Protein AF-A0A5R9IRK0-F1 (afdb_monomer)

Solvent-accessible surface area (backbone atoms only — not comparable to full-atom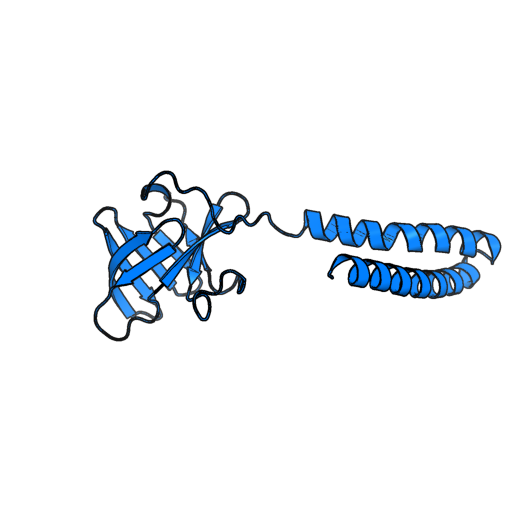 values): 8850 Å² total; per-residue (Å²): 118,68,67,63,55,51,54,54,50,52,53,53,51,31,54,54,38,33,54,53,38,29,58,54,23,34,80,76,62,36,65,72,57,9,50,54,52,14,53,53,49,32,58,46,50,62,52,49,52,52,50,49,45,64,74,64,53,72,60,67,40,75,71,47,88,70,92,50,69,73,80,70,46,42,46,26,40,43,96,69,35,38,40,36,37,45,92,86,37,35,34,44,36,37,45,88,94,43,78,47,58,35,40,48,48,76,59,88,40,34,35,41,45,49,54,79,80,91,61,92,63,54,41,34,33,39,30,28,47,77,91,39,61,33,38,35,54,61,37,67,94,71,39,88,84,60,81,53,83,92,43,40,30,37,62,55,78,79,131

Structure (mmCIF, N/CA/C/O backbone):
data_AF-A0A5R9IRK0-F1
#
_entry.id   AF-A0A5R9IRK0-F1
#
loop_
_atom_site.group_PDB
_atom_site.id
_atom_site.type_symbol
_atom_site.label_atom_id
_atom_site.label_alt_id
_atom_site.label_comp_id
_atom_site.label_asym_id
_atom_site.label_entity_id
_atom_site.label_seq_id
_atom_site.pdbx_PDB_ins_code
_atom_site.Cartn_x
_atom_site.Cartn_y
_atom_site.Cartn_z
_atom_site.occupancy
_atom_site.B_iso_or_equiv
_atom_site.auth_seq_id
_atom_site.auth_comp_id
_atom_site.auth_asym_id
_atom_site.auth_atom_id
_atom_site.pdbx_PDB_model_num
ATOM 1 N N . MET A 1 1 ? 4.739 4.585 26.573 1.00 52.75 1 MET A N 1
ATOM 2 C CA . MET A 1 1 ? 4.130 5.922 26.791 1.00 52.75 1 MET A CA 1
ATOM 3 C C . MET A 1 1 ? 2.705 6.057 26.235 1.00 52.75 1 MET A C 1
ATOM 5 O O . MET A 1 1 ? 1.934 6.807 26.815 1.00 52.75 1 MET A O 1
ATOM 9 N N . GLN A 1 2 ? 2.306 5.311 25.193 1.00 61.66 2 GLN A N 1
ATOM 10 C CA . GLN A 1 2 ? 0.967 5.420 24.577 1.00 61.66 2 GLN A CA 1
ATOM 11 C C . GLN A 1 2 ? -0.211 4.978 25.480 1.00 61.66 2 GLN A C 1
ATOM 13 O O . GLN A 1 2 ? -1.276 5.586 25.429 1.00 61.66 2 GLN A O 1
ATOM 18 N N . ILE A 1 3 ? -0.018 3.992 26.369 1.00 75.50 3 ILE A N 1
ATOM 19 C CA . ILE A 1 3 ? -1.092 3.463 27.240 1.00 75.50 3 ILE A CA 1
ATOM 20 C C . ILE A 1 3 ? -1.584 4.505 28.260 1.00 75.50 3 ILE A C 1
ATOM 22 O O . ILE A 1 3 ? -2.784 4.649 28.472 1.00 75.50 3 ILE A O 1
ATOM 26 N N . ILE A 1 4 ? -0.673 5.270 28.872 1.00 78.06 4 ILE A N 1
ATOM 27 C CA . ILE A 1 4 ? -1.033 6.283 29.880 1.00 78.06 4 ILE A CA 1
ATOM 28 C C . ILE A 1 4 ? -1.843 7.417 29.236 1.00 78.06 4 ILE A C 1
ATOM 30 O O . ILE A 1 4 ? -2.855 7.839 29.792 1.00 78.06 4 ILE A O 1
ATOM 34 N N . GLY A 1 5 ? -1.442 7.865 28.041 1.00 76.75 5 GLY A N 1
ATOM 35 C CA . GLY A 1 5 ? -2.184 8.876 27.283 1.00 76.75 5 GLY A CA 1
ATOM 36 C C . GLY A 1 5 ? -3.601 8.418 26.928 1.00 76.75 5 GLY A C 1
ATOM 37 O O . GLY A 1 5 ? -4.555 9.172 27.116 1.00 76.75 5 GLY A O 1
ATOM 38 N N . LEU A 1 6 ? -3.755 7.158 26.505 1.00 76.31 6 LEU A N 1
ATOM 39 C CA . LEU A 1 6 ? -5.059 6.562 26.212 1.00 76.31 6 LEU A CA 1
ATOM 40 C C . LEU A 1 6 ? -5.966 6.518 27.452 1.00 76.31 6 LEU A C 1
ATOM 42 O O . LEU A 1 6 ? -7.137 6.884 27.373 1.00 76.31 6 LEU A O 1
ATOM 46 N N . LEU A 1 7 ? -5.427 6.123 28.608 1.00 78.62 7 LEU A N 1
ATOM 47 C CA . LEU A 1 7 ? -6.187 6.070 29.861 1.00 78.62 7 LEU A CA 1
ATOM 48 C C . LEU A 1 7 ? -6.675 7.457 30.302 1.00 78.62 7 LEU A C 1
ATOM 50 O O . LEU A 1 7 ? -7.831 7.597 30.701 1.00 78.62 7 LEU A O 1
ATOM 54 N N . ILE A 1 8 ? -5.829 8.488 30.187 1.00 83.00 8 ILE A N 1
ATOM 55 C CA . ILE A 1 8 ? -6.205 9.878 30.490 1.00 83.00 8 ILE A CA 1
ATOM 56 C C . ILE A 1 8 ? -7.320 10.349 29.547 1.00 83.00 8 ILE A C 1
ATOM 58 O O . ILE A 1 8 ? -8.316 10.912 30.007 1.00 83.00 8 ILE A O 1
ATOM 62 N N . PHE A 1 9 ? -7.192 10.080 28.245 1.00 78.88 9 PHE A N 1
ATOM 63 C CA . PHE A 1 9 ? -8.207 10.430 27.251 1.00 78.88 9 PHE A CA 1
ATOM 64 C C . PHE A 1 9 ? -9.563 9.777 27.556 1.00 78.88 9 PHE A C 1
ATOM 66 O O . PHE A 1 9 ? -10.580 10.472 27.598 1.00 78.88 9 PHE A O 1
ATOM 73 N N . ILE A 1 10 ? -9.580 8.472 27.856 1.00 79.31 10 ILE A N 1
ATOM 74 C CA . ILE A 1 10 ? -10.803 7.744 28.235 1.00 79.31 10 ILE A CA 1
ATOM 75 C C . ILE A 1 10 ? -11.460 8.388 29.463 1.00 79.31 10 ILE A C 1
ATOM 77 O O . ILE A 1 10 ? -12.678 8.566 29.483 1.00 79.31 10 ILE A O 1
ATOM 81 N N . PHE A 1 11 ? -10.672 8.790 30.465 1.00 83.94 11 PHE A N 1
ATOM 82 C CA . PHE A 1 11 ? -11.188 9.418 31.685 1.00 83.94 11 PHE A CA 1
ATOM 83 C C . PHE A 1 11 ? -11.829 10.789 31.422 1.00 83.94 11 PHE A C 1
ATOM 85 O O . PHE A 1 11 ? -12.905 11.084 31.950 1.00 83.94 11 PHE A O 1
ATOM 92 N N . ILE A 1 12 ? -11.197 11.612 30.577 1.00 84.00 12 ILE A N 1
ATOM 93 C CA . ILE A 1 12 ? -11.722 12.926 30.173 1.00 84.00 12 ILE A CA 1
ATOM 94 C C . ILE A 1 12 ? -13.032 12.754 29.399 1.00 84.00 12 ILE A C 1
ATOM 96 O O . ILE A 1 12 ? -14.037 13.381 29.744 1.00 84.00 12 ILE A O 1
ATOM 100 N N . VAL A 1 13 ? -13.052 11.870 28.395 1.00 80.12 13 VAL A N 1
ATOM 101 C CA . VAL A 1 13 ? -14.252 11.586 27.592 1.00 80.12 13 VAL A CA 1
ATOM 102 C C . VAL A 1 13 ? -15.381 11.072 28.483 1.00 80.12 13 VAL A C 1
ATOM 104 O O . VAL A 1 13 ? -16.494 11.590 28.410 1.00 80.12 13 VAL A O 1
ATOM 107 N N . TYR A 1 14 ? -15.099 10.131 29.387 1.00 80.62 14 TYR A N 1
ATOM 108 C CA . TYR A 1 14 ? -16.077 9.603 30.340 1.00 80.62 14 TYR A CA 1
ATOM 109 C C . TYR A 1 14 ? -16.711 10.706 31.203 1.00 80.62 14 TYR A C 1
ATOM 111 O O . TYR A 1 14 ? -17.938 10.761 31.332 1.00 80.62 14 TYR A O 1
ATOM 119 N N . GLY A 1 15 ? -15.903 11.616 31.759 1.00 82.62 15 GLY A N 1
ATOM 120 C CA . GLY A 1 15 ? -16.393 12.739 32.565 1.00 82.62 15 GLY A CA 1
ATOM 121 C C . GLY A 1 15 ? -17.282 13.706 31.774 1.00 82.62 15 GLY A C 1
ATOM 122 O O . GLY A 1 15 ? -18.363 14.082 32.239 1.00 82.62 15 GLY A O 1
ATOM 123 N N . LEU A 1 16 ? -16.874 14.062 30.553 1.00 81.94 16 LEU A N 1
ATOM 124 C CA . LEU A 1 16 ? -17.651 14.934 29.663 1.00 81.94 16 LEU A CA 1
ATOM 125 C C . LEU A 1 16 ? -18.978 14.283 29.242 1.00 81.94 16 LEU A C 1
ATOM 127 O O . LEU A 1 16 ? -20.029 14.928 29.271 1.00 81.94 16 LEU A O 1
ATOM 131 N N . MET A 1 17 ? -18.951 12.987 28.920 1.00 75.38 17 MET A N 1
ATOM 132 C CA . MET A 1 17 ? -20.135 12.205 28.554 1.00 75.38 17 MET A CA 1
ATOM 133 C C . MET A 1 17 ? -21.130 12.091 29.707 1.00 75.38 17 MET A C 1
ATOM 135 O O . MET A 1 17 ? -22.327 12.297 29.504 1.00 75.38 17 MET A O 1
ATOM 139 N N . GLN A 1 18 ? -20.649 11.820 30.925 1.00 75.31 18 GLN A N 1
ATOM 140 C CA . GLN A 1 18 ? -21.478 11.811 32.133 1.00 75.31 18 GLN A CA 1
ATOM 141 C C . GLN A 1 18 ? -22.218 13.137 32.295 1.00 75.31 18 GLN A C 1
ATOM 143 O O . GLN A 1 18 ? -23.431 13.136 32.492 1.00 75.31 18 GLN A O 1
ATOM 148 N N . PHE A 1 19 ? -21.513 14.265 32.172 1.00 80.44 19 PHE A N 1
ATOM 149 C CA . PHE A 1 19 ? -22.110 15.591 32.315 1.00 80.44 19 PHE A CA 1
ATOM 150 C C . PHE A 1 19 ? -23.186 15.861 31.255 1.00 80.44 19 PHE A C 1
ATOM 152 O O . PHE A 1 19 ? -24.285 16.317 31.589 1.00 80.44 19 PHE A O 1
ATOM 159 N N . TRP A 1 20 ? -22.898 15.541 29.991 1.00 77.38 20 TRP A N 1
ATOM 160 C CA . TRP A 1 20 ? -23.806 15.790 28.872 1.00 77.38 20 TRP A CA 1
ATOM 161 C C . TRP A 1 20 ? -25.060 14.905 28.926 1.00 77.38 20 TRP A C 1
ATOM 163 O O . TRP A 1 20 ? -26.184 15.414 28.901 1.00 77.38 20 TRP A O 1
ATOM 173 N N . VAL A 1 21 ? -24.887 13.590 29.105 1.00 74.81 21 VAL A N 1
ATOM 174 C CA . VAL A 1 21 ? -26.002 12.631 29.183 1.00 74.81 21 VAL A CA 1
ATOM 175 C C . VAL A 1 21 ? -26.826 12.841 30.451 1.00 74.81 21 VAL A C 1
ATOM 177 O O . VAL A 1 21 ? -28.046 12.703 30.412 1.00 74.81 21 VAL A O 1
ATOM 180 N N . TYR A 1 22 ? -26.205 13.228 31.569 1.00 74.44 22 TYR A N 1
ATOM 181 C CA . TYR A 1 22 ? -26.937 13.548 32.794 1.00 74.44 22 TYR A CA 1
ATOM 182 C C . TYR A 1 22 ? -27.814 14.792 32.619 1.00 74.44 22 TYR A C 1
ATOM 184 O O . TYR A 1 22 ? -28.999 14.741 32.952 1.00 74.44 22 TYR A O 1
ATOM 192 N N . LYS A 1 23 ? -27.287 15.884 32.039 1.00 78.69 23 LYS A N 1
ATOM 193 C CA . LYS A 1 23 ? -28.085 17.093 31.762 1.00 78.69 23 LYS A CA 1
ATOM 194 C C . LYS A 1 23 ? -29.257 16.809 30.822 1.00 78.69 23 LYS A C 1
ATOM 196 O O . LYS A 1 23 ? -30.382 17.208 31.120 1.00 78.69 23 LYS A O 1
ATOM 201 N N . TRP A 1 24 ? -29.014 16.089 29.729 1.00 78.12 24 TRP A N 1
ATOM 202 C CA . TRP A 1 24 ? -30.066 15.717 28.780 1.00 78.12 24 TRP A CA 1
ATOM 203 C C . TRP A 1 24 ? -31.085 14.745 29.394 1.00 78.12 24 TRP A C 1
ATOM 205 O O . TRP A 1 24 ? -32.296 14.931 29.278 1.00 78.12 24 TRP A O 1
ATOM 215 N N . GLY A 1 25 ? -30.604 13.735 30.119 1.00 72.38 25 GLY A N 1
ATOM 216 C CA . GLY A 1 25 ? -31.435 12.716 30.745 1.00 72.38 25 GLY A CA 1
ATOM 217 C C . GLY A 1 25 ? -32.331 13.265 31.854 1.00 72.38 25 GLY A C 1
ATOM 218 O O . GLY A 1 25 ? -33.465 12.807 31.979 1.00 72.38 25 GLY A O 1
ATOM 219 N N . ILE A 1 26 ? -31.870 14.247 32.645 1.00 76.75 26 ILE A N 1
ATOM 220 C CA . ILE A 1 26 ? -32.701 14.889 33.680 1.00 76.75 26 ILE A CA 1
ATOM 221 C C . ILE A 1 26 ? -33.923 15.544 33.045 1.00 76.75 26 ILE A C 1
ATOM 223 O O . ILE A 1 26 ? -35.026 15.359 33.554 1.00 76.75 26 ILE A O 1
ATOM 227 N N . SER A 1 27 ? -33.716 16.263 31.937 1.00 77.25 27 SER A N 1
ATOM 228 C CA . SER A 1 27 ? -34.774 16.969 31.207 1.00 77.25 27 SER A CA 1
ATOM 229 C C . SER A 1 27 ? -35.874 16.020 30.714 1.00 77.25 27 SER A C 1
ATOM 231 O O . SER A 1 27 ? -37.048 16.374 30.721 1.00 77.25 27 SER A O 1
ATOM 233 N N . LYS A 1 28 ? -35.511 14.785 30.337 1.00 74.31 28 LYS A N 1
ATOM 234 C CA . LYS A 1 28 ? -36.422 13.850 29.659 1.00 74.31 28 LYS A CA 1
ATOM 235 C C . LYS A 1 28 ? -36.957 12.702 30.529 1.00 74.31 28 LYS A C 1
ATOM 237 O O . LYS A 1 28 ? -38.057 12.223 30.282 1.00 74.31 28 LYS A O 1
ATOM 242 N N . TYR A 1 29 ? -36.205 12.239 31.532 1.00 76.44 29 TYR A N 1
ATOM 243 C CA . TYR A 1 29 ? -36.501 10.988 32.258 1.00 76.44 29 TYR A CA 1
ATOM 244 C C . TYR A 1 29 ? -36.422 11.099 33.792 1.00 76.44 29 TYR A C 1
ATOM 246 O O . TYR A 1 29 ? -36.668 10.111 34.491 1.00 76.44 29 TYR A O 1
ATOM 254 N N . GLY A 1 30 ? -36.076 12.274 34.331 1.00 78.62 30 GLY A N 1
ATOM 255 C CA . GLY A 1 30 ? -35.885 12.501 35.767 1.00 78.62 30 GLY A CA 1
ATOM 256 C C . GLY A 1 30 ? -34.522 12.029 36.303 1.00 78.62 30 GLY A C 1
ATOM 257 O O . GLY A 1 30 ? -33.845 11.184 35.716 1.00 78.62 30 GLY A O 1
ATOM 258 N N . LYS A 1 31 ? -34.100 12.582 37.452 1.00 76.88 31 LYS A N 1
ATOM 259 C CA . LYS A 1 31 ? -32.721 12.476 37.987 1.00 76.88 31 LYS A CA 1
ATOM 260 C C . LYS A 1 31 ? -32.189 11.043 38.134 1.00 76.88 31 LYS A C 1
ATOM 262 O O . LYS A 1 31 ? -31.039 10.787 37.783 1.00 76.88 31 LYS A O 1
ATOM 267 N N . LEU A 1 32 ? -32.997 10.115 38.653 1.00 75.38 32 LEU A N 1
ATOM 268 C CA . LEU A 1 32 ? -32.534 8.758 38.970 1.00 75.38 32 LEU A CA 1
ATOM 269 C C . LEU A 1 32 ? -32.306 7.914 37.704 1.00 75.38 32 LEU A C 1
ATOM 271 O O . LEU A 1 32 ? -31.243 7.313 37.546 1.00 75.38 32 LEU A O 1
ATOM 275 N N . LYS A 1 33 ? -33.267 7.926 36.770 1.00 77.12 33 LYS A N 1
ATOM 276 C CA . LYS A 1 33 ? -33.146 7.230 35.478 1.00 77.12 33 LYS A CA 1
ATOM 277 C C . LYS A 1 33 ? -32.046 7.852 34.615 1.00 77.12 33 LYS A C 1
ATOM 279 O O . LYS A 1 33 ? -31.239 7.122 34.048 1.00 77.12 33 LYS A O 1
ATOM 284 N N . ALA A 1 34 ? -31.940 9.183 34.604 1.00 75.12 34 ALA A N 1
ATOM 285 C CA . ALA A 1 34 ? -30.882 9.908 33.902 1.00 75.12 34 ALA A CA 1
ATOM 286 C C . ALA A 1 34 ? -29.473 9.508 34.356 1.00 75.12 34 ALA A C 1
ATOM 288 O O . ALA A 1 34 ? -28.600 9.287 33.523 1.00 75.12 34 ALA A O 1
ATOM 289 N N . LYS A 1 35 ? -29.252 9.374 35.671 1.00 76.56 35 LYS A N 1
ATOM 290 C CA . LYS A 1 35 ? -27.952 8.985 36.237 1.00 76.56 35 LYS A CA 1
ATOM 291 C C . LYS A 1 35 ? -27.532 7.577 35.808 1.00 76.56 35 LYS A C 1
ATOM 293 O O . LYS A 1 35 ? -26.365 7.363 35.493 1.00 76.56 35 LYS A O 1
ATOM 298 N N . ASN A 1 36 ? -28.467 6.627 35.778 1.00 78.88 36 ASN A N 1
ATOM 299 C CA . ASN A 1 36 ? -28.173 5.255 35.356 1.00 78.88 36 ASN A CA 1
ATOM 300 C C . ASN A 1 36 ? -27.909 5.173 33.846 1.00 78.88 36 ASN A C 1
ATOM 302 O O . ASN A 1 36 ? -26.936 4.544 33.440 1.00 78.88 36 ASN A O 1
ATOM 306 N N . ILE A 1 37 ? -28.700 5.877 33.029 1.00 79.00 37 ILE A N 1
ATOM 307 C CA . ILE A 1 37 ? -28.481 5.969 31.576 1.00 79.00 37 ILE A CA 1
ATOM 308 C C . ILE A 1 37 ? -27.125 6.625 31.271 1.00 79.00 37 ILE A C 1
ATOM 310 O O . ILE A 1 37 ? -26.371 6.110 30.450 1.00 79.00 37 ILE A O 1
ATOM 314 N N . ALA A 1 38 ? -26.772 7.709 31.971 1.00 76.19 38 ALA A N 1
ATOM 315 C CA . ALA A 1 38 ? -25.491 8.397 31.800 1.00 76.19 38 ALA A CA 1
ATOM 316 C C . ALA A 1 38 ? -24.290 7.498 32.096 1.00 76.19 38 ALA A C 1
ATOM 318 O O . ALA A 1 38 ? -23.326 7.508 31.335 1.00 76.19 38 ALA A O 1
ATOM 319 N N . LYS A 1 39 ? -24.365 6.676 33.149 1.00 78.94 39 LYS A N 1
ATOM 320 C CA . LYS A 1 39 ? -23.317 5.697 33.465 1.00 78.94 39 LYS A CA 1
ATOM 321 C C . LYS A 1 39 ? -23.139 4.659 32.363 1.00 78.94 39 LYS A C 1
ATOM 323 O O . LYS A 1 39 ? -22.009 4.407 31.963 1.00 78.94 39 LYS A O 1
ATOM 328 N N . VAL A 1 40 ? -24.240 4.087 31.873 1.00 84.75 40 VAL A N 1
ATOM 329 C CA . VAL A 1 40 ? -24.199 3.060 30.821 1.00 84.75 40 VAL A CA 1
ATOM 330 C C . VAL A 1 40 ? -23.637 3.641 29.524 1.00 84.75 40 VAL A C 1
ATOM 332 O O . VAL A 1 40 ? -22.706 3.078 28.961 1.00 84.75 40 VAL A O 1
ATOM 335 N N . ILE A 1 41 ? -24.133 4.798 29.079 1.00 82.31 41 ILE A N 1
ATOM 336 C CA . ILE A 1 41 ? -23.682 5.426 27.828 1.00 82.31 41 ILE A CA 1
ATOM 337 C C . ILE A 1 41 ? -22.212 5.859 27.911 1.00 82.31 41 ILE A C 1
ATOM 339 O O . ILE A 1 41 ? -21.448 5.591 26.986 1.00 82.31 41 ILE A O 1
ATOM 343 N N . ALA A 1 42 ? -21.796 6.483 29.018 1.00 78.81 42 ALA A N 1
ATOM 344 C CA . ALA A 1 42 ? -20.412 6.922 29.195 1.00 78.81 42 ALA A CA 1
ATOM 345 C C . ALA A 1 42 ? -19.421 5.749 29.249 1.00 78.81 42 ALA A C 1
ATOM 347 O O . ALA A 1 42 ? -18.265 5.919 28.879 1.00 78.81 42 ALA A O 1
ATOM 348 N N . PHE A 1 43 ? -19.865 4.569 29.692 1.00 81.31 43 PHE A N 1
ATOM 349 C CA . PHE A 1 43 ? -19.063 3.349 29.647 1.00 81.31 43 PHE A CA 1
ATOM 350 C C . PHE A 1 43 ? -19.015 2.731 28.242 1.00 81.31 43 PHE A C 1
ATOM 352 O O . PHE A 1 43 ? -17.952 2.319 27.789 1.00 81.31 43 PHE A O 1
ATOM 359 N N . LEU A 1 44 ? -20.150 2.687 27.537 1.00 85.38 44 LEU A N 1
ATOM 360 C CA . LEU A 1 44 ? -20.245 2.037 26.228 1.00 85.38 44 LEU A CA 1
ATOM 361 C C . LEU A 1 44 ? -19.540 2.811 25.113 1.00 85.38 44 LEU A C 1
ATOM 363 O O . LEU A 1 44 ? -18.920 2.191 24.260 1.00 85.38 44 LEU A O 1
ATOM 367 N N . ILE A 1 45 ? -19.603 4.144 25.100 1.00 83.62 45 ILE A N 1
ATOM 368 C CA . ILE A 1 45 ? -19.080 4.928 23.970 1.00 83.62 45 ILE A CA 1
ATOM 369 C C . ILE A 1 45 ? -17.572 4.757 23.747 1.00 83.62 45 ILE A C 1
ATOM 371 O O . ILE A 1 45 ? -17.196 4.509 22.603 1.00 83.62 45 ILE A O 1
ATOM 375 N N . PRO A 1 46 ? -16.700 4.825 24.770 1.00 79.94 46 PRO A N 1
ATOM 376 C CA . PRO A 1 46 ? -15.275 4.563 24.577 1.00 79.94 46 PRO A CA 1
ATOM 377 C C . PRO A 1 46 ? -15.007 3.174 23.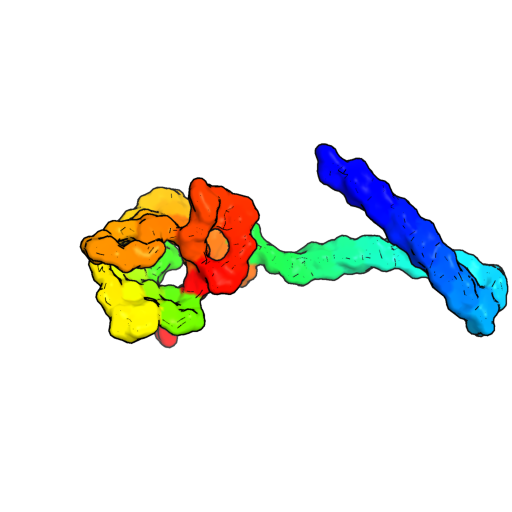986 1.00 79.94 46 PRO A C 1
ATOM 379 O O . PRO A 1 46 ? -14.192 3.047 23.078 1.00 79.94 46 PRO A O 1
ATOM 382 N N . ILE A 1 47 ? -15.733 2.151 24.451 1.00 83.19 47 ILE A N 1
ATOM 383 C CA . ILE A 1 47 ? -15.626 0.778 23.939 1.00 83.19 47 ILE A CA 1
ATOM 384 C C . ILE A 1 47 ? -16.064 0.729 22.473 1.00 83.19 47 ILE A C 1
ATOM 386 O O . ILE A 1 47 ? -15.338 0.202 21.636 1.00 83.19 47 ILE A O 1
ATOM 390 N N . SER A 1 48 ? -17.209 1.329 22.142 1.00 84.94 48 SER A N 1
ATOM 391 C CA . SER A 1 48 ? -17.703 1.397 20.767 1.00 84.94 48 SER A CA 1
ATOM 392 C C . SER A 1 48 ? -16.740 2.136 19.844 1.00 84.94 48 SER A C 1
ATOM 394 O O . SER A 1 48 ? -16.556 1.697 18.721 1.00 84.94 48 SER A O 1
ATOM 396 N N . ILE A 1 49 ? -16.102 3.222 20.294 1.00 84.19 49 ILE A N 1
ATOM 397 C CA . ILE A 1 49 ? -15.104 3.952 19.494 1.00 84.19 49 ILE A CA 1
ATOM 398 C C . ILE A 1 49 ? -13.909 3.051 19.178 1.00 84.19 49 ILE A C 1
ATOM 400 O O . ILE A 1 49 ? -13.478 3.016 18.030 1.00 84.19 49 ILE A O 1
ATOM 404 N N . VAL A 1 50 ? -13.393 2.309 20.164 1.00 80.25 50 VAL A N 1
ATOM 405 C CA . VAL A 1 50 ? -12.271 1.379 19.953 1.00 80.25 50 VAL A CA 1
ATOM 406 C C . VAL A 1 50 ? -12.671 0.242 19.014 1.00 80.25 50 VAL A C 1
ATOM 408 O O . VAL A 1 50 ? -11.937 -0.046 18.080 1.00 80.25 50 VAL A O 1
ATOM 411 N N . ILE A 1 51 ? -13.851 -0.355 19.206 1.00 82.94 51 ILE A N 1
ATOM 412 C CA . ILE A 1 51 ? -14.350 -1.428 18.334 1.00 82.94 51 ILE A CA 1
ATOM 413 C C . ILE A 1 51 ? -14.577 -0.918 16.910 1.00 82.94 51 ILE A C 1
ATOM 415 O O . ILE A 1 51 ? -14.168 -1.572 15.962 1.00 82.94 51 ILE A O 1
ATOM 419 N N . ILE A 1 52 ? -15.219 0.243 16.741 1.00 85.38 52 ILE A N 1
ATOM 420 C CA . ILE A 1 52 ? -15.438 0.840 15.418 1.00 85.38 52 ILE A CA 1
ATOM 421 C C . ILE A 1 52 ? -14.097 1.109 14.756 1.00 85.38 52 ILE A C 1
ATOM 423 O O . ILE A 1 52 ? -13.952 0.771 13.592 1.00 85.38 52 ILE A O 1
ATOM 427 N N . ARG A 1 53 ? -13.124 1.663 15.491 1.00 78.81 53 ARG A N 1
ATOM 428 C CA . ARG A 1 53 ? -11.773 1.892 14.984 1.00 78.81 53 ARG A CA 1
ATOM 429 C C . ARG A 1 53 ? -11.157 0.592 14.480 1.00 78.81 53 ARG A C 1
ATOM 431 O O . ARG A 1 53 ? -10.822 0.550 13.311 1.00 78.81 53 ARG A O 1
ATOM 438 N N . GLU A 1 54 ? -11.124 -0.456 15.296 1.00 75.56 54 GLU A N 1
ATOM 439 C CA . GLU A 1 54 ? -10.570 -1.768 14.924 1.00 75.56 54 GLU A CA 1
ATOM 440 C C . GLU A 1 54 ? -11.291 -2.404 13.724 1.00 75.56 54 GLU A C 1
ATOM 442 O O . GLU A 1 54 ? -10.669 -3.018 12.871 1.00 75.56 54 GLU A O 1
ATOM 447 N N . LEU A 1 55 ? -12.614 -2.240 13.630 1.00 79.31 55 LEU A N 1
ATOM 448 C CA . LEU A 1 55 ? -13.409 -2.746 12.506 1.00 79.31 55 LEU A CA 1
ATOM 449 C C . LEU A 1 55 ? -13.295 -1.878 11.243 1.00 79.31 55 LEU A C 1
ATOM 451 O O . LEU A 1 55 ? -13.648 -2.334 10.157 1.00 79.31 55 LEU A O 1
ATOM 455 N N . SER A 1 56 ? -12.894 -0.615 11.390 1.00 75.81 56 SER A N 1
ATOM 456 C CA . SER A 1 56 ? -12.792 0.365 10.302 1.00 75.81 56 SER A CA 1
ATOM 457 C C . SER A 1 56 ? -11.367 0.561 9.799 1.00 75.81 56 SER A C 1
ATOM 459 O O . SER A 1 56 ? -11.193 0.990 8.660 1.00 75.81 56 SER A O 1
ATOM 461 N N . GLU A 1 57 ? -10.366 0.285 10.637 1.00 67.88 57 GLU A N 1
ATOM 462 C CA . GLU A 1 57 ? -8.967 0.294 10.248 1.00 67.88 57 GLU A CA 1
ATOM 463 C C . GLU A 1 57 ? -8.733 -0.958 9.409 1.00 67.88 57 GLU A C 1
ATOM 465 O O . GLU A 1 57 ? -8.936 -2.077 9.881 1.00 67.88 57 GLU A O 1
ATOM 470 N N . PRO A 1 58 ? -8.388 -0.789 8.130 1.00 68.12 58 PRO A N 1
ATOM 471 C CA . PRO A 1 58 ? -8.152 -1.933 7.288 1.00 68.12 58 PRO A CA 1
ATOM 472 C C . PRO A 1 58 ? -6.867 -2.636 7.725 1.00 68.12 58 PRO A C 1
ATOM 474 O O . PRO A 1 58 ? -5.906 -1.990 8.143 1.00 68.12 58 PRO A O 1
ATOM 477 N N . ASP A 1 59 ? -6.852 -3.960 7.589 1.00 81.69 59 ASP A N 1
ATOM 478 C CA . ASP A 1 59 ? -5.668 -4.767 7.866 1.00 81.69 59 ASP A CA 1
ATOM 479 C C . ASP A 1 59 ? -4.572 -4.399 6.855 1.00 81.69 59 ASP A C 1
ATOM 481 O O . ASP A 1 59 ? -4.728 -4.632 5.647 1.00 81.69 59 ASP A O 1
ATOM 485 N N . ILE A 1 60 ? -3.526 -3.726 7.344 1.00 84.81 60 ILE A N 1
ATOM 486 C CA . ILE A 1 60 ? -2.355 -3.316 6.568 1.00 84.81 60 ILE A CA 1
ATOM 487 C C . ILE A 1 60 ? -1.150 -4.093 7.091 1.00 84.81 60 ILE A C 1
ATOM 489 O O . ILE A 1 60 ? -0.665 -3.832 8.193 1.00 84.81 60 ILE A O 1
ATOM 493 N N . GLU A 1 61 ? -0.611 -4.976 6.256 1.00 89.25 61 GLU A N 1
ATOM 494 C CA . GLU A 1 61 ? 0.695 -5.589 6.466 1.00 89.25 61 GLU A CA 1
ATOM 495 C C . GLU A 1 61 ? 1.750 -4.794 5.684 1.00 89.25 61 GLU A C 1
ATOM 497 O O . GLU A 1 61 ? 1.766 -4.729 4.451 1.00 89.25 61 GLU A O 1
ATOM 502 N N . TRP A 1 62 ? 2.641 -4.154 6.435 1.00 85.88 62 TRP A N 1
ATOM 503 C CA . TRP A 1 62 ? 3.677 -3.257 5.928 1.00 85.88 62 TRP A CA 1
ATOM 504 C C . TRP A 1 62 ? 4.885 -3.980 5.335 1.00 85.88 62 TRP A C 1
ATOM 506 O O . TRP A 1 62 ? 5.649 -3.377 4.572 1.00 85.88 62 TRP A O 1
ATOM 516 N N . ASN A 1 63 ? 5.092 -5.235 5.725 1.00 89.81 63 ASN A N 1
ATOM 517 C CA . ASN A 1 63 ? 6.199 -6.098 5.328 1.00 89.81 63 ASN A CA 1
ATOM 518 C C . ASN A 1 63 ? 5.648 -7.452 4.851 1.00 89.81 63 ASN A C 1
ATOM 520 O O . ASN A 1 63 ? 5.936 -8.487 5.462 1.00 89.81 63 ASN A O 1
ATOM 524 N N . PRO A 1 64 ? 4.829 -7.480 3.786 1.00 92.25 64 PRO A N 1
ATOM 525 C CA . PRO A 1 64 ? 4.217 -8.724 3.358 1.00 92.25 64 PRO A CA 1
ATOM 526 C C . PRO A 1 64 ? 5.287 -9.721 2.914 1.00 92.25 64 PRO A C 1
ATOM 528 O O . PRO A 1 64 ? 6.255 -9.371 2.234 1.00 92.25 64 PRO A O 1
ATOM 531 N N . ILE A 1 65 ? 5.091 -10.996 3.250 1.00 92.38 65 ILE A N 1
ATOM 532 C CA . ILE A 1 65 ? 5.983 -12.070 2.808 1.00 92.38 65 ILE A CA 1
ATOM 533 C C . ILE A 1 65 ? 5.735 -12.333 1.318 1.00 92.38 65 ILE A C 1
ATOM 535 O O . ILE A 1 65 ? 4.781 -13.013 0.932 1.00 92.38 65 ILE A O 1
ATOM 539 N N . LEU A 1 66 ? 6.628 -11.829 0.467 1.00 91.56 66 LEU A N 1
ATOM 540 C CA . LEU A 1 66 ? 6.581 -12.035 -0.980 1.00 91.56 66 LEU A CA 1
ATOM 541 C C . LEU A 1 66 ? 7.372 -13.288 -1.365 1.00 91.56 66 LEU A C 1
ATOM 543 O O . LEU A 1 66 ? 8.604 -13.283 -1.393 1.00 91.56 66 LEU A O 1
ATOM 547 N N . ARG A 1 67 ? 6.654 -14.370 -1.687 1.00 90.06 67 ARG A N 1
ATOM 548 C CA . ARG A 1 67 ? 7.259 -15.666 -2.053 1.00 90.06 67 ARG A CA 1
ATOM 549 C C . ARG A 1 67 ? 8.026 -15.629 -3.375 1.00 90.06 67 ARG A C 1
ATOM 551 O O . ARG A 1 67 ? 8.949 -16.416 -3.555 1.00 90.06 67 ARG A O 1
ATOM 558 N N . SER A 1 68 ? 7.643 -14.737 -4.283 1.00 92.56 68 SER A N 1
ATOM 559 C CA . SER A 1 68 ? 8.280 -14.570 -5.585 1.00 92.56 68 SER A CA 1
ATOM 560 C C . SER A 1 68 ? 8.011 -13.185 -6.165 1.00 92.56 68 SER A C 1
ATOM 562 O O . SER A 1 68 ? 7.128 -12.452 -5.713 1.00 92.56 68 SER A O 1
ATOM 564 N N . ASP A 1 69 ? 8.768 -12.844 -7.202 1.00 93.81 69 ASP A N 1
ATOM 565 C CA . ASP A 1 69 ? 8.587 -11.609 -7.961 1.00 93.81 69 ASP A CA 1
ATOM 566 C C . ASP A 1 69 ? 7.291 -11.622 -8.791 1.00 93.81 69 ASP A C 1
ATOM 568 O O . ASP A 1 69 ? 6.730 -10.564 -9.078 1.00 93.81 69 ASP A O 1
ATOM 572 N N . GLU A 1 70 ? 6.734 -12.799 -9.107 1.00 93.88 70 GLU A N 1
ATOM 573 C CA . GLU A 1 70 ? 5.444 -12.903 -9.808 1.00 93.88 70 GLU A CA 1
ATOM 574 C C . GLU A 1 70 ? 4.300 -12.236 -9.030 1.00 93.88 70 GLU A C 1
ATOM 576 O O . GLU A 1 70 ? 3.351 -11.718 -9.627 1.00 93.88 70 GLU A O 1
ATOM 581 N N . ALA A 1 71 ? 4.407 -12.178 -7.698 1.00 92.19 71 ALA A N 1
ATOM 582 C CA . ALA A 1 71 ? 3.441 -11.487 -6.849 1.00 92.19 71 ALA A CA 1
ATOM 583 C C . ALA A 1 71 ? 3.324 -9.993 -7.196 1.00 92.19 71 ALA A C 1
ATOM 585 O O . ALA A 1 71 ? 2.234 -9.423 -7.089 1.00 92.19 71 ALA A O 1
ATOM 586 N N .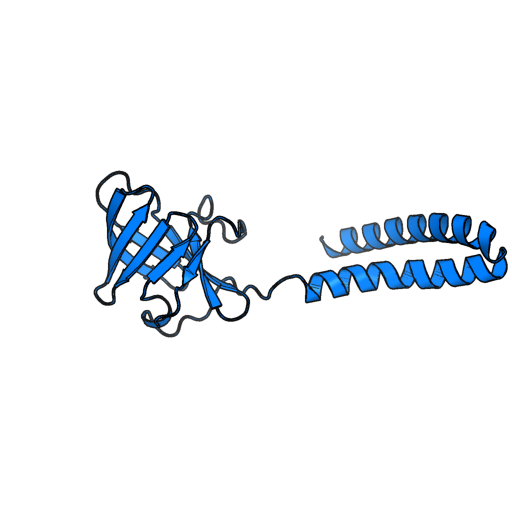 ILE A 1 72 ? 4.406 -9.371 -7.677 1.00 93.50 72 ILE A N 1
ATOM 587 C CA . ILE A 1 72 ? 4.460 -7.933 -7.968 1.00 93.50 72 ILE A CA 1
ATOM 588 C C . ILE A 1 72 ? 4.478 -7.591 -9.461 1.00 93.50 72 ILE A C 1
ATOM 590 O O . ILE A 1 72 ? 4.105 -6.482 -9.834 1.00 93.50 72 ILE A O 1
ATOM 594 N N . ILE A 1 73 ? 4.849 -8.535 -10.325 1.00 96.00 73 ILE A N 1
ATOM 595 C CA . ILE A 1 73 ? 4.805 -8.366 -11.783 1.00 96.00 73 ILE A CA 1
ATOM 596 C C . ILE A 1 73 ? 3.370 -8.076 -12.246 1.00 96.00 73 ILE A C 1
ATOM 598 O O . ILE A 1 73 ? 2.411 -8.687 -11.761 1.00 96.00 73 ILE A O 1
ATOM 602 N N . GLY A 1 74 ? 3.227 -7.155 -13.199 1.00 96.12 74 GLY A N 1
ATOM 603 C CA . GLY A 1 74 ? 1.963 -6.782 -13.828 1.00 96.12 74 GLY A CA 1
ATOM 604 C C . GLY A 1 74 ? 1.700 -5.279 -13.837 1.00 96.12 74 GLY A C 1
ATOM 605 O O . GLY A 1 74 ? 2.570 -4.464 -13.532 1.00 96.12 74 GLY A O 1
ATOM 606 N N . LEU A 1 75 ? 0.458 -4.937 -14.182 1.00 96.81 75 LEU A N 1
ATOM 607 C CA . LEU A 1 75 ? 0.008 -3.562 -14.348 1.00 96.81 75 LEU A CA 1
ATOM 608 C C . LEU A 1 75 ? -0.522 -2.984 -13.035 1.00 96.81 75 LEU A C 1
ATOM 610 O O . LEU A 1 75 ? -1.440 -3.530 -12.423 1.00 96.81 75 LEU A O 1
ATOM 614 N N . TRP A 1 76 ? 0.005 -1.834 -12.653 1.00 96.31 76 TRP A N 1
ATOM 615 C CA . TRP A 1 76 ? -0.354 -1.069 -11.469 1.00 96.31 76 TRP A CA 1
ATOM 616 C C . TRP A 1 76 ? -0.912 0.280 -11.890 1.00 96.31 76 TRP A C 1
ATOM 618 O O . TRP A 1 76 ? -0.382 0.914 -12.801 1.00 96.31 76 TRP A O 1
ATOM 628 N N . VAL A 1 77 ? -1.995 0.711 -11.253 1.00 94.50 77 VAL A N 1
ATOM 629 C CA . VAL A 1 77 ? -2.752 1.894 -11.674 1.00 94.50 77 VAL A CA 1
ATOM 630 C C . VAL A 1 77 ? -3.087 2.758 -10.466 1.00 94.50 77 VAL A C 1
ATOM 632 O O . VAL A 1 77 ? -3.440 2.247 -9.402 1.00 94.50 77 VAL A O 1
ATOM 635 N N . ASP A 1 78 ? -2.998 4.066 -10.667 1.00 91.44 78 ASP A N 1
ATOM 636 C CA . ASP A 1 78 ? -3.534 5.116 -9.800 1.00 91.44 78 ASP A CA 1
ATOM 637 C C . ASP A 1 78 ? -4.125 6.222 -10.699 1.00 91.44 78 ASP A C 1
ATOM 639 O O . ASP A 1 78 ? -4.155 6.110 -11.930 1.00 91.44 78 ASP A O 1
ATOM 643 N N . THR A 1 79 ? -4.650 7.286 -10.106 1.00 87.19 79 THR A N 1
ATOM 644 C CA . THR A 1 79 ? -5.283 8.402 -10.807 1.00 87.19 79 THR A CA 1
ATOM 645 C C . THR A 1 79 ? -4.275 9.112 -11.715 1.00 87.19 79 THR A C 1
ATOM 647 O O . THR A 1 79 ? -3.469 9.909 -11.255 1.00 87.19 79 THR A O 1
ATOM 650 N N . GLY A 1 80 ? -4.338 8.834 -13.021 1.00 89.38 80 GLY A N 1
ATOM 651 C CA . GLY A 1 80 ? -3.458 9.449 -14.026 1.00 89.38 80 GLY A CA 1
ATOM 652 C C . GLY A 1 80 ? -2.082 8.791 -14.167 1.00 89.38 80 GLY A C 1
ATOM 653 O O . GLY A 1 80 ? -1.278 9.249 -14.979 1.00 89.38 80 GLY A O 1
ATOM 654 N N . GLU A 1 81 ? -1.830 7.703 -13.436 1.00 93.81 81 GLU A N 1
ATOM 655 C CA . GLU A 1 81 ? -0.552 6.999 -13.428 1.00 93.81 81 GLU A CA 1
ATOM 656 C C . GLU A 1 81 ? -0.715 5.515 -13.749 1.00 93.81 81 GLU A C 1
ATOM 658 O O . GLU A 1 81 ? -1.696 4.862 -13.381 1.00 93.81 81 GLU A O 1
ATOM 663 N N . THR A 1 82 ? 0.263 4.944 -14.442 1.00 95.50 82 THR A N 1
ATOM 664 C CA . THR A 1 82 ? 0.291 3.510 -14.731 1.00 95.50 82 THR A CA 1
ATOM 665 C C . THR A 1 82 ? 1.720 2.996 -14.746 1.00 95.50 82 THR A C 1
ATOM 667 O O . THR A 1 82 ? 2.548 3.514 -15.487 1.00 95.50 82 THR A O 1
ATOM 670 N N . LEU A 1 83 ? 1.999 1.960 -13.961 1.00 96.12 83 LEU A N 1
ATOM 671 C CA . LEU A 1 83 ? 3.286 1.273 -13.897 1.00 96.12 83 LEU A CA 1
ATOM 672 C C . LEU A 1 83 ? 3.105 -0.181 -14.331 1.00 96.12 83 LEU A C 1
ATOM 674 O O . LEU A 1 83 ? 2.376 -0.929 -13.692 1.00 96.12 83 LEU A O 1
ATOM 678 N N . ASP A 1 84 ? 3.782 -0.597 -15.389 1.00 97.50 84 ASP A N 1
ATOM 679 C CA . ASP A 1 84 ? 3.821 -1.984 -15.842 1.00 97.50 84 ASP A CA 1
ATOM 680 C C . ASP A 1 84 ? 5.175 -2.603 -15.485 1.00 97.50 84 ASP A C 1
ATOM 682 O O . ASP A 1 84 ? 6.196 -2.229 -16.066 1.00 97.50 84 ASP A O 1
ATOM 686 N N . LEU A 1 85 ? 5.193 -3.512 -14.506 1.00 97.44 85 LEU A N 1
ATOM 687 C CA . LEU A 1 85 ? 6.384 -4.263 -14.099 1.00 97.44 85 LEU A CA 1
ATOM 688 C C . LEU A 1 85 ? 6.447 -5.577 -14.873 1.00 97.44 85 LEU A C 1
ATOM 690 O O . LEU A 1 85 ? 5.589 -6.444 -14.695 1.00 97.44 85 LEU A O 1
ATOM 694 N N . LYS A 1 86 ? 7.479 -5.749 -15.700 1.00 97.50 86 LYS A N 1
ATOM 695 C CA . LYS A 1 86 ? 7.611 -6.903 -16.595 1.00 97.50 86 LYS A CA 1
ATOM 696 C C . LYS A 1 86 ? 8.487 -8.006 -15.986 1.00 97.50 86 LYS A C 1
ATOM 698 O O . LYS A 1 86 ? 9.390 -7.699 -15.202 1.00 97.50 86 LYS A O 1
ATOM 703 N N . PRO A 1 87 ? 8.272 -9.282 -16.368 1.00 96.88 87 PRO A N 1
ATOM 704 C CA . PRO A 1 87 ? 9.062 -10.412 -15.868 1.00 96.88 87 PRO A CA 1
ATOM 705 C C . PRO A 1 87 ? 10.561 -10.349 -16.179 1.00 96.88 87 PRO A C 1
ATOM 707 O O . PRO A 1 87 ? 11.355 -10.980 -15.492 1.00 96.88 87 PRO A O 1
ATOM 710 N N . ASP A 1 88 ? 10.956 -9.604 -17.209 1.00 97.31 88 ASP A N 1
ATOM 711 C CA . ASP A 1 88 ? 12.350 -9.450 -17.635 1.00 97.31 88 ASP A CA 1
ATOM 712 C C . ASP A 1 88 ? 13.141 -8.421 -16.802 1.00 97.31 88 ASP A C 1
ATOM 714 O O . ASP A 1 88 ? 14.283 -8.100 -17.133 1.00 97.31 88 ASP A O 1
ATOM 718 N N . GLY A 1 89 ? 12.549 -7.894 -15.725 1.00 96.88 89 GLY A N 1
ATOM 719 C CA . GLY A 1 89 ? 13.169 -6.878 -14.876 1.00 96.88 89 GLY A CA 1
ATOM 720 C C . GLY A 1 89 ? 13.093 -5.463 -15.452 1.00 96.88 89 GLY A C 1
ATOM 721 O O . GLY A 1 89 ? 13.754 -4.560 -14.936 1.00 96.88 89 GLY A O 1
ATOM 722 N N . THR A 1 90 ? 12.305 -5.239 -16.508 1.00 97.88 90 THR A N 1
ATOM 723 C CA . THR A 1 90 ? 12.052 -3.906 -17.072 1.00 97.88 90 THR A CA 1
ATOM 724 C C . THR A 1 90 ? 10.689 -3.358 -16.659 1.00 97.88 90 THR A C 1
ATOM 726 O O . THR A 1 90 ? 9.808 -4.096 -16.212 1.00 97.88 90 THR A O 1
ATOM 729 N N . PHE A 1 91 ? 10.508 -2.041 -16.761 1.00 97.50 91 PHE A N 1
ATOM 730 C CA . PHE A 1 91 ? 9.220 -1.403 -16.508 1.00 97.50 91 PHE A CA 1
ATOM 731 C C . PHE A 1 91 ? 8.883 -0.343 -17.551 1.00 97.50 91 PHE A C 1
ATOM 733 O O . PHE A 1 91 ? 9.776 0.261 -18.149 1.00 97.50 91 PHE A O 1
ATOM 740 N N . ASP A 1 92 ? 7.585 -0.093 -17.712 1.00 97.06 92 ASP A N 1
ATOM 741 C CA . ASP A 1 92 ? 7.053 1.095 -18.375 1.00 97.06 92 ASP A CA 1
ATOM 742 C C . ASP A 1 92 ? 6.186 1.880 -17.386 1.00 97.06 92 ASP A C 1
ATOM 744 O O . ASP A 1 92 ? 5.302 1.318 -16.747 1.00 97.06 92 ASP A O 1
ATOM 748 N N . PHE A 1 93 ? 6.428 3.180 -17.265 1.00 95.62 93 PHE A N 1
ATOM 749 C CA . PHE A 1 93 ? 5.665 4.079 -16.409 1.00 95.62 93 PHE A CA 1
ATOM 750 C C . PHE A 1 93 ? 5.052 5.213 -17.225 1.00 95.62 93 PHE A C 1
ATOM 752 O O . PHE A 1 93 ? 5.734 5.834 -18.039 1.00 95.62 93 PHE A O 1
ATOM 759 N N . TYR A 1 94 ? 3.779 5.505 -16.986 1.00 94.88 94 TYR A N 1
ATOM 760 C CA . TYR A 1 94 ? 3.029 6.560 -17.650 1.00 94.88 94 TYR A CA 1
ATOM 761 C C . TYR A 1 94 ? 2.451 7.517 -16.613 1.00 94.88 94 TYR A C 1
ATOM 763 O O . TYR A 1 94 ? 1.781 7.070 -15.689 1.00 94.88 94 TYR A O 1
ATOM 771 N N . ILE A 1 95 ? 2.684 8.816 -16.796 1.00 93.25 95 ILE A N 1
ATOM 772 C CA . ILE A 1 95 ? 2.098 9.908 -16.004 1.00 93.25 95 ILE A CA 1
ATOM 773 C C . ILE A 1 95 ? 1.916 11.125 -16.912 1.00 93.25 95 ILE A C 1
ATOM 775 O O . ILE A 1 95 ? 2.821 11.450 -17.679 1.00 93.25 95 ILE A O 1
ATOM 779 N N . ASP A 1 96 ? 0.755 11.780 -16.881 1.00 90.00 96 ASP A N 1
ATOM 780 C CA . ASP A 1 96 ? 0.477 13.004 -17.658 1.00 90.00 96 ASP A CA 1
ATOM 781 C C . ASP A 1 96 ? 0.895 12.926 -19.145 1.00 90.00 96 ASP A C 1
ATOM 783 O O . ASP A 1 96 ? 1.486 13.848 -19.707 1.00 90.00 96 ASP A O 1
ATOM 787 N N . SER A 1 97 ? 0.609 11.796 -19.804 1.00 88.62 97 SER A N 1
ATOM 788 C CA . SER A 1 97 ? 1.001 11.494 -21.200 1.00 88.62 97 SER A CA 1
ATOM 789 C C . SER A 1 97 ? 2.508 11.347 -21.465 1.00 88.62 97 SER A C 1
ATOM 791 O O . SER A 1 97 ? 2.915 11.176 -22.616 1.00 88.62 97 SER A O 1
ATOM 793 N N . LYS A 1 98 ? 3.355 11.374 -20.435 1.00 93.00 98 LYS A N 1
ATOM 794 C CA . LYS A 1 98 ? 4.781 11.051 -20.537 1.00 93.00 98 LYS A CA 1
ATOM 795 C C . LYS A 1 98 ? 4.999 9.578 -20.249 1.00 93.00 98 LYS A C 1
ATOM 797 O O . LYS A 1 98 ? 4.440 9.042 -19.297 1.00 93.00 98 LYS A O 1
ATOM 802 N N . LYS A 1 99 ? 5.852 8.950 -21.057 1.00 94.75 99 LYS A N 1
ATOM 803 C CA . LYS A 1 99 ? 6.325 7.584 -20.847 1.00 94.75 99 LYS A CA 1
ATOM 804 C C . LYS A 1 99 ? 7.760 7.604 -20.333 1.00 94.75 99 LYS A C 1
ATOM 806 O O . LYS A 1 99 ? 8.614 8.277 -20.908 1.00 94.75 99 LYS A O 1
ATOM 811 N N . TYR A 1 100 ? 8.016 6.809 -19.308 1.00 95.38 100 TYR A N 1
ATOM 812 C CA . TYR A 1 100 ? 9.335 6.480 -18.792 1.00 95.38 100 TYR A CA 1
ATOM 813 C C . TYR A 1 100 ? 9.529 4.969 -18.877 1.00 95.38 100 TYR A C 1
ATOM 815 O O . TYR A 1 100 ? 8.574 4.210 -18.720 1.00 95.38 100 TYR A O 1
ATOM 823 N N . SER A 1 101 ? 10.759 4.534 -19.119 1.00 96.50 101 SER A N 1
ATOM 824 C CA . SER A 1 101 ? 11.103 3.117 -19.196 1.00 96.50 101 SER A CA 1
ATOM 825 C C . SER A 1 101 ? 12.447 2.890 -18.530 1.00 96.50 101 SER A C 1
ATOM 827 O O . SER A 1 101 ? 13.340 3.737 -18.607 1.00 96.50 101 SER A O 1
ATOM 829 N N . GLY A 1 102 ? 12.604 1.738 -17.897 1.00 96.56 102 GLY A N 1
ATOM 830 C CA . GLY A 1 102 ? 13.810 1.443 -17.144 1.00 96.56 102 GLY A CA 1
ATOM 831 C C . GLY A 1 102 ? 13.857 0.013 -16.640 1.00 96.56 102 GLY A C 1
ATOM 832 O O . GLY A 1 102 ? 13.144 -0.859 -17.138 1.00 96.56 102 GLY A O 1
ATOM 833 N N . THR A 1 103 ? 14.701 -0.221 -15.643 1.00 97.50 103 THR A N 1
ATOM 834 C CA . THR A 1 103 ? 14.810 -1.503 -14.946 1.00 97.50 103 THR A CA 1
ATOM 835 C C . THR A 1 103 ? 14.307 -1.388 -13.521 1.00 97.50 103 THR A C 1
ATOM 837 O O . THR A 1 103 ? 14.343 -0.317 -12.912 1.00 97.50 103 THR A O 1
ATOM 840 N N . TRP A 1 104 ? 13.829 -2.497 -12.976 1.00 96.44 104 TRP A N 1
ATOM 841 C CA . TRP A 1 104 ? 13.420 -2.590 -11.587 1.00 96.44 104 TRP A CA 1
ATOM 842 C C . TRP A 1 104 ? 14.131 -3.751 -10.901 1.00 96.44 104 TRP A C 1
ATOM 844 O O . TRP A 1 104 ? 14.547 -4.726 -11.528 1.00 96.44 104 TRP A O 1
ATOM 854 N N . LYS A 1 105 ? 14.296 -3.631 -9.587 1.00 95.62 105 LYS A N 1
ATOM 855 C CA . LYS A 1 105 ? 14.818 -4.698 -8.736 1.00 95.62 105 LYS A CA 1
ATOM 856 C C . LYS A 1 105 ? 14.080 -4.698 -7.412 1.00 95.62 105 LYS A C 1
ATOM 858 O O . LYS A 1 105 ? 13.882 -3.637 -6.821 1.00 95.62 105 LYS A O 1
ATOM 863 N N . ARG A 1 106 ? 13.736 -5.887 -6.922 1.00 93.81 106 ARG A N 1
ATOM 864 C CA . ARG A 1 106 ? 13.175 -6.067 -5.585 1.00 93.81 106 ARG A CA 1
ATOM 865 C C . ARG A 1 106 ? 14.256 -6.436 -4.569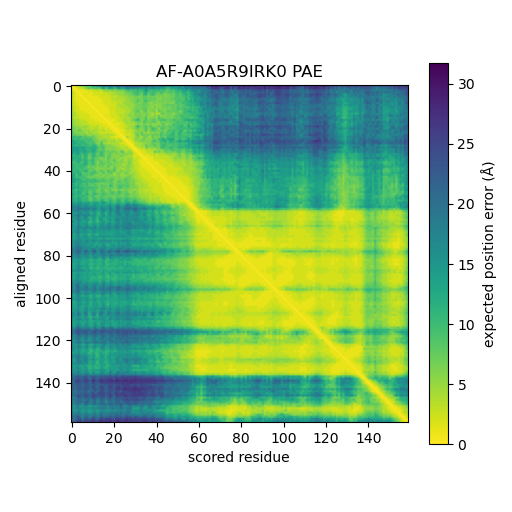 1.00 93.81 106 ARG A C 1
ATOM 867 O O . ARG A 1 106 ? 15.169 -7.209 -4.855 1.00 93.81 106 ARG A O 1
ATOM 874 N N . ASN A 1 107 ? 14.131 -5.873 -3.375 1.00 91.12 107 ASN A N 1
ATOM 875 C CA . ASN A 1 107 ? 14.822 -6.286 -2.166 1.00 91.12 107 ASN A CA 1
ATOM 876 C C . ASN A 1 107 ? 13.792 -6.368 -1.033 1.00 91.12 107 ASN A C 1
ATOM 878 O O . ASN A 1 107 ? 13.371 -5.344 -0.491 1.00 91.12 107 ASN A O 1
ATOM 882 N N . ASP A 1 108 ? 13.378 -7.592 -0.716 1.00 90.12 108 ASP A N 1
ATOM 883 C CA . ASP A 1 108 ? 12.289 -7.883 0.218 1.00 90.12 108 ASP A CA 1
ATOM 884 C C . ASP A 1 108 ? 10.949 -7.259 -0.231 1.00 90.12 108 ASP A C 1
ATOM 886 O O . ASP A 1 108 ? 10.504 -7.539 -1.346 1.00 90.12 108 ASP A O 1
ATOM 890 N N . TRP A 1 109 ? 10.326 -6.387 0.561 1.00 90.31 109 TRP A N 1
ATOM 891 C CA . TRP A 1 109 ? 9.139 -5.596 0.200 1.00 90.31 109 TRP A CA 1
ATOM 892 C C . TRP A 1 109 ? 9.472 -4.264 -0.490 1.00 90.31 109 TRP A C 1
ATOM 894 O O . TRP A 1 109 ? 8.585 -3.449 -0.722 1.00 90.31 109 TRP A O 1
ATOM 904 N N . ASN A 1 110 ? 10.735 -3.996 -0.822 1.00 90.56 110 ASN A N 1
ATOM 905 C CA . ASN A 1 110 ? 11.150 -2.724 -1.415 1.00 90.56 110 ASN A CA 1
ATOM 906 C C . ASN A 1 110 ? 11.521 -2.900 -2.886 1.00 90.56 110 ASN A C 1
ATOM 908 O O . ASN A 1 110 ? 12.255 -3.820 -3.245 1.00 90.56 110 ASN A O 1
ATOM 912 N N . LEU A 1 111 ? 11.053 -1.998 -3.739 1.00 91.81 111 LEU A N 1
ATOM 913 C CA . LEU A 1 111 ? 11.377 -1.943 -5.158 1.00 91.81 111 LEU A CA 1
ATOM 914 C C . LEU A 1 111 ? 12.237 -0.714 -5.424 1.00 91.81 111 LEU A C 1
ATOM 916 O O . LEU A 1 111 ? 11.917 0.396 -5.008 1.00 91.81 111 LEU A O 1
ATOM 920 N N . SER A 1 112 ? 13.325 -0.910 -6.155 1.00 92.94 112 SER A N 1
ATOM 921 C CA . SER A 1 112 ? 14.127 0.173 -6.718 1.00 92.94 112 SER A CA 1
ATOM 922 C C . SER A 1 112 ? 13.881 0.251 -8.215 1.00 92.94 112 SER A C 1
ATOM 924 O O . SER A 1 112 ? 13.925 -0.776 -8.896 1.00 92.94 112 SER A O 1
ATOM 926 N N . LEU A 1 113 ? 13.633 1.462 -8.709 1.00 93.06 113 LEU A N 1
ATOM 927 C CA . LEU A 1 113 ? 13.427 1.748 -10.124 1.00 93.06 113 LEU A CA 1
ATOM 928 C C . LEU A 1 113 ? 14.601 2.572 -10.652 1.00 93.06 113 LEU A C 1
ATOM 930 O O . LEU A 1 113 ? 14.971 3.591 -10.070 1.00 93.06 113 LEU A O 1
ATOM 934 N N . THR A 1 114 ? 15.162 2.143 -11.777 1.00 93.88 114 THR A N 1
ATOM 935 C CA . THR A 1 114 ? 16.259 2.830 -12.458 1.00 93.88 114 THR A CA 1
ATOM 936 C C . THR A 1 114 ? 15.805 3.216 -13.855 1.00 93.88 114 THR A C 1
ATOM 938 O O . THR A 1 114 ? 15.576 2.352 -14.697 1.00 93.88 114 THR A O 1
ATOM 941 N N . SER A 1 115 ? 15.713 4.515 -14.122 1.00 92.69 115 SER A N 1
ATOM 942 C CA . SER A 1 115 ? 15.404 5.072 -15.443 1.00 92.69 115 SER A CA 1
ATOM 943 C C . SER A 1 115 ? 16.375 6.200 -15.766 1.00 92.69 115 SER A C 1
ATOM 945 O O . SER A 1 115 ? 16.877 6.883 -14.874 1.00 92.69 115 SER A O 1
ATOM 947 N N . SER A 1 116 ? 16.629 6.423 -17.053 1.00 84.19 116 SER A N 1
ATOM 948 C CA . SER A 1 116 ? 17.338 7.616 -17.516 1.00 84.19 116 SER A CA 1
ATOM 949 C C . SER A 1 116 ? 16.468 8.871 -17.371 1.00 84.19 116 SER A C 1
ATOM 951 O O . SER A 1 116 ? 15.251 8.803 -17.556 1.00 84.19 116 SER A O 1
ATOM 953 N N . GLY A 1 117 ? 17.094 10.026 -17.125 1.00 81.62 117 GLY A N 1
ATOM 954 C CA . GLY A 1 117 ? 16.431 11.336 -17.125 1.00 81.62 117 GLY A CA 1
ATOM 955 C C . GLY A 1 117 ? 15.761 11.718 -15.800 1.00 81.62 117 GLY A C 1
ATOM 956 O O . GLY A 1 117 ? 16.128 11.230 -14.736 1.00 81.62 117 GLY A O 1
ATOM 957 N N . SER A 1 118 ? 14.787 12.628 -15.866 1.00 82.12 118 SER A N 1
ATOM 958 C CA . SER A 1 118 ? 14.035 13.154 -14.717 1.00 82.12 118 SER A CA 1
ATOM 959 C C . SER A 1 118 ? 12.845 12.262 -14.336 1.00 82.12 118 SER A C 1
ATOM 961 O O . SER A 1 118 ? 11.696 12.707 -14.318 1.00 82.12 118 SER A O 1
ATOM 963 N N . PHE A 1 119 ? 13.106 10.977 -14.091 1.00 85.25 119 PHE A N 1
ATOM 964 C CA . PHE A 1 119 ? 12.080 10.048 -13.613 1.00 85.25 119 PHE 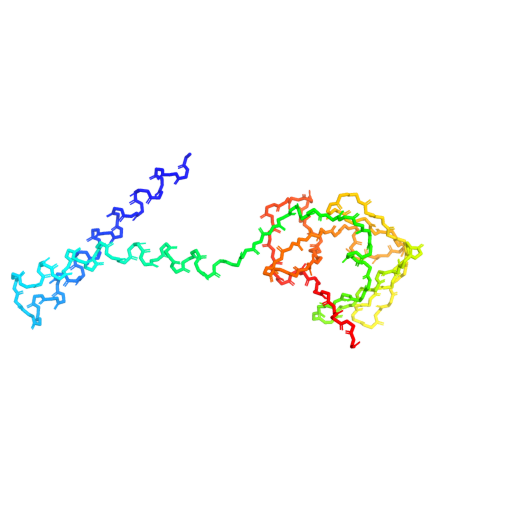A CA 1
ATOM 965 C C . PHE A 1 119 ? 11.644 10.433 -12.185 1.00 85.25 119 PHE A C 1
ATOM 967 O O . PHE A 1 119 ? 12.520 10.685 -11.357 1.00 85.25 119 PHE A O 1
ATOM 974 N N . PRO A 1 120 ? 10.332 10.530 -11.891 1.00 81.44 120 PRO A N 1
ATOM 975 C CA . PRO A 1 120 ? 9.869 11.069 -10.611 1.00 81.44 120 PRO A CA 1
ATOM 976 C C . PRO A 1 120 ? 10.050 10.129 -9.413 1.00 81.44 120 PRO A C 1
ATOM 978 O O . PRO A 1 120 ? 10.192 10.632 -8.308 1.00 81.44 120 PRO A O 1
ATOM 981 N N . TYR A 1 121 ? 10.081 8.807 -9.613 1.00 82.75 121 TYR A N 1
ATOM 982 C CA . TYR A 1 121 ? 10.091 7.827 -8.519 1.00 82.75 121 TYR A CA 1
ATOM 983 C C . TYR A 1 121 ? 11.351 6.974 -8.560 1.00 82.75 121 TYR A C 1
ATOM 985 O O . TYR A 1 121 ? 11.648 6.369 -9.573 1.00 82.75 121 TYR A O 1
ATOM 993 N N . PHE A 1 122 ? 12.082 6.825 -7.465 1.00 83.50 122 PHE A N 1
ATOM 994 C CA . PHE A 1 122 ? 13.250 5.917 -7.451 1.00 83.50 122 PHE A CA 1
ATOM 995 C C . PHE A 1 122 ? 13.017 4.684 -6.588 1.00 83.50 122 PHE A C 1
ATOM 997 O O . PHE A 1 122 ? 13.753 3.697 -6.670 1.00 83.50 122 PHE A O 1
ATOM 1004 N N . TYR A 1 123 ? 11.982 4.743 -5.755 1.00 86.81 123 TYR A N 1
ATOM 1005 C CA . TYR A 1 123 ? 11.731 3.776 -4.713 1.00 86.81 123 TYR A CA 1
ATOM 1006 C C . TYR A 1 123 ? 10.234 3.579 -4.516 1.00 86.81 123 TYR A C 1
ATOM 1008 O O . TYR A 1 123 ? 9.497 4.544 -4.322 1.00 86.81 123 TYR A O 1
ATOM 1016 N N . LEU A 1 124 ? 9.804 2.322 -4.527 1.00 90.06 124 LEU A N 1
ATOM 1017 C CA . LEU A 1 124 ? 8.447 1.928 -4.177 1.00 90.06 124 LEU A CA 1
ATOM 1018 C C . LEU A 1 124 ? 8.491 0.882 -3.067 1.00 90.06 124 LEU A C 1
ATOM 1020 O O . LEU A 1 124 ? 9.449 0.115 -2.958 1.00 90.06 124 LEU A O 1
ATOM 1024 N N . ARG A 1 125 ? 7.432 0.805 -2.269 1.00 90.38 125 ARG A N 1
ATOM 1025 C CA . ARG A 1 125 ? 7.265 -0.236 -1.249 1.00 90.38 125 ARG A CA 1
ATOM 1026 C C . ARG A 1 125 ? 6.024 -1.064 -1.524 1.00 90.38 125 ARG A C 1
ATOM 1028 O O . ARG A 1 125 ? 4.964 -0.503 -1.768 1.00 90.38 125 ARG A O 1
ATOM 1035 N N . VAL A 1 126 ? 6.145 -2.381 -1.436 1.00 92.19 126 VAL A N 1
ATOM 1036 C CA . VAL A 1 126 ? 5.007 -3.297 -1.428 1.00 92.19 126 VAL A CA 1
ATOM 1037 C C . VAL A 1 126 ? 4.417 -3.328 -0.032 1.00 92.19 126 VAL A C 1
ATOM 1039 O O . VAL A 1 126 ? 5.131 -3.558 0.942 1.00 92.19 126 VAL A O 1
ATOM 1042 N N . ILE A 1 127 ? 3.112 -3.140 0.045 1.00 91.56 127 ILE A N 1
ATOM 1043 C CA . ILE A 1 127 ? 2.327 -3.429 1.240 1.00 91.56 127 ILE A CA 1
ATOM 1044 C C . ILE A 1 127 ? 1.157 -4.330 0.856 1.00 91.56 127 ILE A C 1
ATOM 1046 O O . ILE A 1 127 ? 0.782 -4.402 -0.319 1.00 91.56 127 ILE A O 1
ATOM 1050 N N . GLU A 1 128 ? 0.567 -4.998 1.832 1.00 90.94 128 GLU A N 1
ATOM 1051 C CA . GLU A 1 128 ? -0.701 -5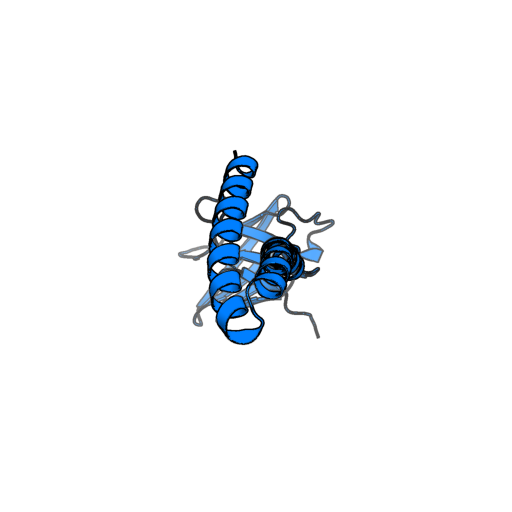.698 1.676 1.00 90.94 128 GLU A CA 1
ATOM 1052 C C . GLU A 1 128 ? -1.775 -4.950 2.455 1.00 90.94 128 GLU A C 1
ATOM 1054 O O . GLU A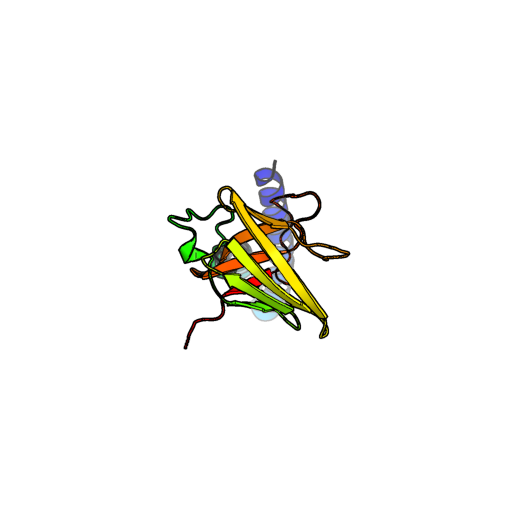 1 128 ? -1.579 -4.583 3.607 1.00 90.94 128 GLU A O 1
ATOM 1059 N N . HIS A 1 129 ? -2.902 -4.688 1.807 1.00 87.62 129 HIS A N 1
ATOM 1060 C CA . HIS A 1 129 ? -4.034 -3.994 2.395 1.00 87.62 129 HIS A CA 1
ATOM 1061 C C . HIS A 1 129 ? -5.309 -4.737 2.010 1.00 87.62 129 HIS A C 1
ATOM 1063 O O . HIS A 1 129 ? -5.617 -4.897 0.825 1.00 87.62 129 HIS A O 1
ATOM 1069 N N . SER A 1 130 ? -6.041 -5.225 3.015 1.00 86.12 130 SER A N 1
ATOM 1070 C CA . SER A 1 130 ? -7.275 -6.004 2.814 1.00 86.12 130 SER A CA 1
ATOM 1071 C C . SER A 1 130 ? -7.104 -7.190 1.838 1.00 86.12 130 SER A C 1
ATOM 1073 O O . SER A 1 130 ? -7.960 -7.439 0.986 1.00 86.12 130 SER A O 1
ATOM 1075 N N . GLY A 1 131 ? -5.975 -7.904 1.922 1.00 86.44 131 GLY A N 1
ATOM 1076 C CA . GLY A 1 131 ? -5.675 -9.078 1.088 1.00 86.44 131 GLY A CA 1
ATOM 1077 C C . GLY A 1 131 ? -5.258 -8.771 -0.356 1.00 86.44 131 GLY A C 1
ATOM 1078 O O . GLY A 1 131 ? -5.311 -9.649 -1.218 1.00 86.44 131 GLY A O 1
ATOM 1079 N N . SER A 1 132 ? -4.908 -7.519 -0.667 1.00 89.19 132 SER A N 1
ATOM 1080 C CA . SER A 1 132 ? -4.401 -7.104 -1.981 1.00 89.19 132 SER A CA 1
ATOM 1081 C C . SER A 1 132 ? -3.100 -6.322 -1.843 1.00 89.19 132 SER A C 1
ATOM 1083 O O . SER A 1 132 ? -2.933 -5.548 -0.905 1.00 89.19 132 SER A O 1
ATOM 1085 N N . TYR A 1 133 ? -2.178 -6.496 -2.793 1.00 92.81 133 TYR A N 1
ATOM 1086 C CA . TYR A 1 133 ? -0.927 -5.739 -2.799 1.00 92.81 133 TYR A CA 1
ATOM 1087 C C . TYR A 1 133 ? -1.104 -4.332 -3.373 1.00 92.81 133 TYR A C 1
ATOM 1089 O O . TYR A 1 133 ? -1.816 -4.135 -4.363 1.00 92.81 133 TYR A O 1
ATOM 1097 N N . HIS A 1 134 ? -0.381 -3.379 -2.787 1.00 92.62 134 HIS A N 1
ATOM 1098 C CA . HIS A 1 134 ? -0.258 -1.995 -3.243 1.00 92.62 134 HIS A CA 1
ATOM 1099 C C . HIS A 1 134 ? 1.220 -1.593 -3.321 1.00 92.62 134 HIS A C 1
ATOM 1101 O O . HIS A 1 134 ? 2.038 -2.085 -2.542 1.00 92.62 134 HIS A O 1
ATOM 1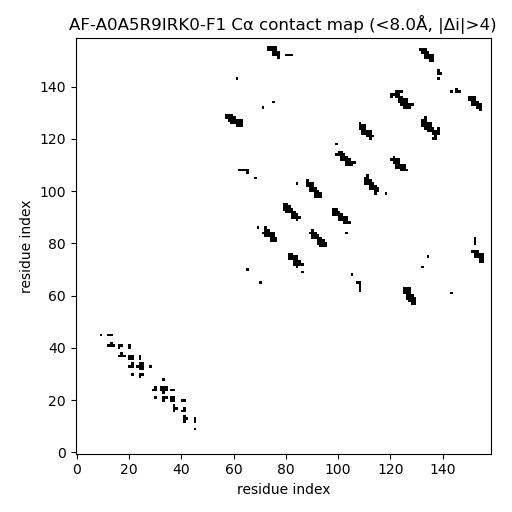107 N N . LEU A 1 135 ? 1.557 -0.685 -4.242 1.00 92.19 135 LEU A N 1
ATOM 1108 C CA . LEU A 1 135 ? 2.884 -0.069 -4.336 1.00 92.19 135 LEU A CA 1
ATOM 1109 C C . LEU A 1 135 ? 2.828 1.376 -3.851 1.00 92.19 135 LEU A C 1
ATOM 1111 O O . LEU A 1 135 ? 2.253 2.233 -4.514 1.00 92.19 135 LEU A O 1
ATOM 1115 N N . VAL A 1 136 ? 3.448 1.656 -2.713 1.00 89.38 136 VAL A N 1
ATOM 1116 C CA . VAL A 1 136 ? 3.548 3.005 -2.145 1.00 89.38 136 VAL A CA 1
ATOM 1117 C C . VAL A 1 136 ? 4.669 3.759 -2.829 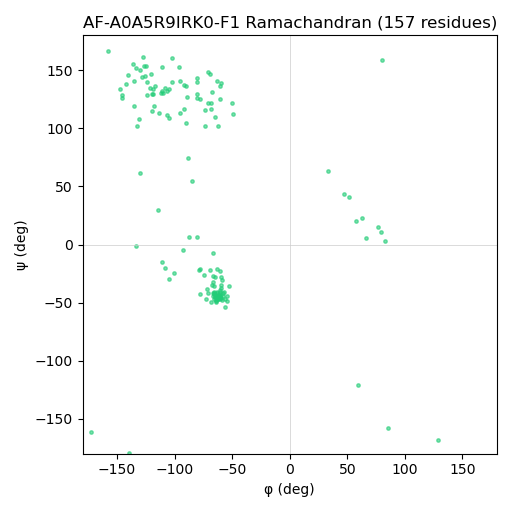1.00 89.38 136 VAL A C 1
ATOM 1119 O O . VAL A 1 136 ? 5.805 3.278 -2.857 1.00 89.38 136 VAL A O 1
ATOM 1122 N N . LYS A 1 137 ? 4.351 4.938 -3.357 1.00 85.75 137 LYS A N 1
ATOM 1123 C CA . LYS A 1 137 ? 5.298 5.850 -3.995 1.00 85.75 137 LYS A CA 1
ATOM 1124 C C . LYS A 1 137 ? 6.052 6.648 -2.937 1.00 85.75 137 LYS A C 1
ATOM 1126 O O . LYS A 1 137 ? 5.447 7.063 -1.954 1.00 85.75 137 LYS A O 1
ATOM 1131 N N . ASP A 1 138 ? 7.355 6.853 -3.149 1.00 67.56 138 ASP A N 1
ATOM 1132 C CA . ASP A 1 138 ? 8.211 7.802 -2.422 1.00 67.56 138 ASP A CA 1
ATOM 1133 C C . ASP A 1 138 ? 7.839 8.000 -0.943 1.00 67.56 138 ASP A C 1
ATOM 1135 O O . ASP A 1 138 ? 7.490 9.097 -0.503 1.00 67.56 138 ASP A O 1
ATOM 1139 N N . THR A 1 139 ? 7.936 6.931 -0.147 1.00 62.28 139 THR A N 1
ATOM 1140 C CA . THR A 1 139 ? 7.985 7.053 1.316 1.00 62.28 139 THR A CA 1
ATOM 1141 C C . THR A 1 139 ? 9.048 8.106 1.644 1.00 62.28 139 THR A C 1
ATOM 1143 O O . THR A 1 139 ? 10.222 7.891 1.332 1.00 62.28 139 THR A O 1
ATOM 1146 N N . TYR A 1 140 ? 8.654 9.268 2.171 1.00 47.44 140 TYR A N 1
ATOM 1147 C CA . TYR A 1 140 ? 9.556 10.387 2.459 1.00 47.44 140 TYR A CA 1
ATOM 1148 C C . TYR A 1 140 ? 10.759 9.867 3.264 1.00 47.44 140 TYR A C 1
ATOM 1150 O O . TYR A 1 140 ? 10.576 9.231 4.295 1.00 47.44 140 TYR A O 1
ATOM 1158 N N . ASN A 1 141 ? 11.991 10.039 2.769 1.00 54.81 141 ASN A N 1
ATOM 1159 C CA . ASN A 1 141 ? 13.221 9.480 3.366 1.00 54.81 141 ASN A CA 1
ATOM 1160 C C . ASN A 1 141 ? 13.278 7.946 3.547 1.00 54.81 141 ASN A C 1
ATOM 1162 O O . ASN A 1 141 ? 14.099 7.463 4.325 1.00 54.81 141 ASN A O 1
ATOM 1166 N N . LYS A 1 142 ? 12.465 7.169 2.821 1.00 57.75 142 LYS A N 1
ATOM 1167 C CA . LYS A 1 142 ? 12.281 5.721 3.050 1.00 57.75 142 LYS A CA 1
ATOM 1168 C C . LYS A 1 142 ? 11.676 5.405 4.424 1.00 57.75 142 LYS A C 1
ATOM 1170 O O . LYS A 1 142 ? 11.859 4.296 4.923 1.00 57.75 142 LYS A O 1
ATOM 1175 N N . ASP A 1 143 ? 10.984 6.375 5.026 1.00 61.50 143 ASP A N 1
ATOM 1176 C CA . ASP A 1 143 ? 10.350 6.209 6.328 1.00 61.50 143 ASP A CA 1
ATOM 1177 C C . ASP A 1 143 ? 9.171 5.223 6.213 1.00 61.50 143 ASP A C 1
ATOM 1179 O O . ASP A 1 143 ? 8.219 5.496 5.471 1.00 61.50 143 ASP A O 1
ATOM 1183 N N . PRO A 1 144 ? 9.237 4.061 6.891 1.00 52.81 144 PRO A N 1
ATOM 1184 C CA . PRO A 1 144 ? 8.177 3.058 6.871 1.00 52.81 144 PRO A CA 1
ATOM 1185 C C . PRO A 1 144 ? 6.853 3.555 7.465 1.00 52.81 144 PRO A C 1
ATOM 1187 O O . PRO A 1 144 ? 5.820 2.986 7.126 1.00 52.81 144 PRO A O 1
ATOM 1190 N N . ASP A 1 145 ? 6.866 4.598 8.301 1.00 58.50 145 ASP A N 1
ATOM 1191 C CA . ASP A 1 145 ? 5.692 5.038 9.065 1.00 58.50 145 ASP A CA 1
ATOM 1192 C C . ASP A 1 145 ? 4.877 6.131 8.341 1.00 58.50 145 ASP A C 1
ATOM 1194 O O . ASP A 1 145 ? 3.795 6.526 8.786 1.00 58.50 145 ASP A O 1
ATOM 1198 N N . ALA A 1 146 ? 5.357 6.619 7.192 1.00 57.53 146 ALA A N 1
ATOM 1199 C CA . ALA A 1 146 ? 4.692 7.646 6.394 1.00 57.53 146 ALA A CA 1
ATOM 1200 C C . ALA A 1 146 ? 3.694 7.034 5.386 1.00 57.53 146 ALA A C 1
ATOM 1202 O O . ALA A 1 146 ? 3.955 6.993 4.181 1.00 57.53 146 ALA A O 1
ATOM 1203 N N . TRP A 1 147 ? 2.533 6.560 5.860 1.00 61.38 147 TRP A N 1
ATOM 1204 C CA . TRP A 1 147 ? 1.426 6.152 4.977 1.00 61.38 147 TRP A CA 1
ATOM 1205 C C . TRP A 1 147 ? 0.646 7.354 4.445 1.00 61.38 147 TRP A C 1
ATOM 1207 O O . TRP A 1 147 ? 0.051 8.107 5.218 1.00 61.38 147 TRP A O 1
ATOM 1217 N N . PHE A 1 148 ? 0.511 7.449 3.123 1.00 66.00 148 PHE A N 1
ATOM 1218 C CA . PHE A 1 148 ? -0.525 8.263 2.492 1.00 66.00 148 PHE A CA 1
ATOM 1219 C C . PHE A 1 148 ? -1.237 7.418 1.439 1.00 66.00 148 PHE A C 1
ATOM 1221 O O . PHE A 1 148 ? -0.677 7.144 0.383 1.00 66.00 148 PHE A O 1
ATOM 1228 N N . TYR A 1 149 ? -2.483 7.017 1.719 1.00 61.28 149 TYR A N 1
ATOM 1229 C CA . TYR A 1 149 ? -3.289 6.157 0.835 1.00 61.28 149 TYR A CA 1
ATOM 1230 C C . TYR A 1 149 ? -3.377 6.694 -0.602 1.00 61.28 149 TYR A C 1
ATOM 1232 O O . TYR A 1 149 ? -3.343 5.936 -1.568 1.00 61.28 149 TYR A O 1
ATOM 1240 N N . GLN A 1 150 ? -3.422 8.023 -0.729 1.00 69.62 150 GLN A N 1
ATOM 1241 C CA . GLN A 1 150 ? -3.450 8.755 -1.998 1.00 69.62 150 GLN A CA 1
ATOM 1242 C C . GLN A 1 150 ? -2.159 8.624 -2.820 1.00 69.62 150 GLN A C 1
ATOM 1244 O O . GLN A 1 150 ? -2.111 9.101 -3.945 1.00 69.62 150 GLN A O 1
ATOM 1249 N N . ASN A 1 151 ? -1.113 8.013 -2.265 1.00 79.50 151 ASN A N 1
ATOM 1250 C CA . ASN A 1 151 ? 0.198 7.886 -2.885 1.00 79.50 151 ASN A CA 1
ATOM 1251 C C . ASN A 1 151 ? 0.547 6.422 -3.201 1.00 79.50 151 ASN A C 1
ATOM 1253 O O . ASN A 1 151 ? 1.716 6.039 -3.163 1.00 79.50 151 ASN A O 1
ATOM 1257 N N . SER A 1 152 ? -0.457 5.583 -3.477 1.00 85.19 152 SER A N 1
ATOM 1258 C CA . SER A 1 152 ? -0.256 4.162 -3.767 1.00 85.19 152 SER A CA 1
ATOM 1259 C C . SER A 1 152 ? -0.849 3.746 -5.112 1.00 85.19 152 SER A C 1
ATOM 1261 O O . SER A 1 152 ? -1.941 4.161 -5.485 1.00 85.19 152 SER A O 1
ATOM 1263 N N . LEU A 1 153 ? -0.130 2.889 -5.834 1.00 88.44 153 LEU A N 1
ATOM 1264 C CA . LEU A 1 153 ? -0.621 2.226 -7.037 1.00 88.44 153 LEU A CA 1
ATOM 1265 C C . LEU A 1 153 ? -1.273 0.898 -6.642 1.00 88.44 153 LEU A C 1
ATOM 1267 O O . LEU A 1 153 ? -0.715 0.127 -5.858 1.00 88.44 153 LEU A O 1
ATOM 1271 N N . SER A 1 154 ? -2.433 0.602 -7.221 1.00 91.62 154 SER A N 1
ATOM 1272 C CA . SER A 1 154 ? -3.155 -0.654 -6.991 1.00 91.62 154 SER A CA 1
ATOM 1273 C C . SER A 1 154 ? -2.948 -1.611 -8.156 1.00 91.62 154 SER A C 1
ATOM 1275 O O . SER A 1 154 ? -2.966 -1.198 -9.319 1.00 91.62 154 SER A O 1
ATOM 1277 N N . LYS A 1 155 ? -2.772 -2.905 -7.869 1.00 91.06 155 LYS A N 1
ATOM 1278 C CA . LYS A 1 155 ? -2.590 -3.901 -8.928 1.00 91.06 155 LYS A CA 1
ATOM 1279 C C . LYS A 1 155 ? -3.887 -4.054 -9.721 1.00 91.06 155 LYS A C 1
ATOM 1281 O O . LYS A 1 155 ? -4.930 -4.412 -9.168 1.00 91.06 155 LYS A O 1
ATOM 1286 N N . LYS A 1 156 ? -3.839 -3.816 -11.031 1.00 88.88 156 LYS A N 1
ATOM 1287 C CA . LYS A 1 156 ? -4.969 -4.090 -11.916 1.00 88.88 156 LYS A CA 1
ATOM 1288 C C . LYS A 1 156 ? -5.110 -5.602 -12.040 1.00 88.88 156 LYS A C 1
ATOM 1290 O O . LYS A 1 156 ? -4.183 -6.287 -12.473 1.00 88.88 156 LYS A O 1
ATOM 1295 N N . LYS A 1 157 ? -6.278 -6.132 -11.677 1.00 78.19 157 LYS A N 1
ATOM 1296 C CA . LYS A 1 157 ? -6.598 -7.535 -11.952 1.00 78.19 157 LYS A CA 1
ATOM 1297 C C . LYS A 1 157 ? -6.554 -7.737 -13.467 1.00 78.19 157 LYS A C 1
ATOM 1299 O O . LYS A 1 157 ? -7.180 -6.975 -14.206 1.00 78.19 157 LYS A O 1
ATOM 1304 N N . SER A 1 158 ? -5.762 -8.710 -13.915 1.00 61.19 158 SER A N 1
ATOM 1305 C CA . SER A 1 158 ? -5.827 -9.144 -15.310 1.00 61.19 158 SER A CA 1
ATOM 1306 C C . SER A 1 158 ? -7.248 -9.661 -15.575 1.00 61.19 158 SER A C 1
ATOM 1308 O O . SER A 1 158 ? -7.804 -10.291 -14.669 1.00 61.19 158 SER A O 1
ATOM 1310 N N . PRO A 1 159 ? -7.863 -9.309 -16.718 1.00 52.38 159 PRO A N 1
ATOM 1311 C CA . PRO A 1 159 ? -9.198 -9.782 -17.075 1.00 52.38 159 PRO A CA 1
ATOM 1312 C C . PRO A 1 159 ? -9.271 -11.310 -17.154 1.00 52.38 159 PRO A C 1
ATOM 1314 O O . PRO A 1 159 ? -8.222 -11.942 -17.423 1.00 52.38 159 PRO A O 1
#

Radius of gyration: 24.36 Å; Cα contacts (8 Å, |Δi|>4): 234; chains: 1; bounding box: 54×33×60 Å

Foldseek 3Di:
DVVVVLVVVLVVQLVVQLVVQQVVCCVPPNNPRSNVVSNVCSVVPSVVVVVCCVVVDWDKALQDADPDCVLVAAWWDDDQKIWHQHPVQKIWIGHPNDIWIFGWDDDRQKIATDTPDPDPFGIWGWMDTNNFIKTATCPPVPDSVDDDVNRIIGGDPDD

Secondary structure (DSSP, 8-state):
-HHHHHHHHHHHHHHHHHHHHHHHHHHHH-HHHHHHHHHHHHHHHHHHHHHHHHHHS--EESS-----GGGT-EEEEETTEEEEE-TTSEEEEEETTEEEEEEEEEETTEEEEEESSS-S-SEEEEEEETTEEEEEE--GGG-TT---GGGEEEEPPP-

Nearest PDB structures (foldseek):
  8xl2-assembly1_C  TM=4.855E-01  e=1.207E+00  Homo sapiens
  8xl2-assembly1_B  TM=4.855E-01  e=1.207E+00  Homo sapiens
  8xl0-assembly1_E  TM=3.500E-01  e=5.667E-01  Homo sapiens
  8xl0-assembly1_A  TM=3.500E-01  e=5.667E-01  Homo sapiens
  8xl0-assembly1_F  TM=3.619E-01  e=8.514E-01  Homo sapiens

pLDDT: mean 83.41, std 11.17, range [47.44, 97.88]

Mean predicted aligned error: 10.01 Å

Sequence (159 aa):
MQIIGLLIFIFIVYGLMQFWVYKWGISKYGKLKAKNIAKVIAFLIPISIVIIRELSEPDIEWNPILRSDEAIIGLWVDTGETLDLKPDGTFDFYIDSKKYSGTWKRNDWNLSLTSSGSFPYFYLRVIEHSGSYHLVKDTYNKDPDAWFYQNSLSKKKSP

Organism: NCBI:txid2020715